Protein AF-A0A382QN72-F1 (afdb_monomer_lite)

Secondary structure (DSSP, 8-state):
-HHHHHHHHHHHHHHHHHHHHHHHHHHHHHHH-HHHHTT--HHHHHHHHHHHHHHHHHHHHHHHHHHHHHHHHHHHHHHHHH--

pLDDT: mean 87.25, std 11.43, range [49.59, 96.81]

Foldseek 3Di:
DLVVLVVVLVVQLVVLVVVLVVCVVVLCCLLPVCVVPVPDDPVVNVVSVVVSVCSVCVSVVSNVVSVVVSVVVVVVVVVVVVVD

Radius of gyration: 19.62 Å; chains: 1; bounding box: 38×12×63 Å

Organism: NCBI:txid408172

Structure (mmCIF, N/CA/C/O backbone):
data_AF-A0A382QN72-F1
#
_entry.id   AF-A0A382QN72-F1
#
loop_
_atom_site.group_PDB
_atom_site.id
_atom_site.type_symbol
_atom_site.label_atom_id
_atom_site.label_alt_id
_atom_site.label_comp_id
_atom_site.label_asym_id
_atom_site.label_entity_id
_atom_site.label_seq_id
_atom_site.pdbx_PDB_ins_code
_atom_site.Cartn_x
_atom_site.Cartn_y
_atom_site.Cartn_z
_atom_site.occupancy
_atom_site.B_iso_or_equiv
_atom_site.auth_seq_id
_atom_site.auth_comp_id
_atom_site.auth_asym_id
_atom_site.auth_atom_id
_atom_site.pdbx_PDB_model_num
ATOM 1 N N . MET A 1 1 ? 14.022 5.953 -23.208 1.00 73.94 1 MET A N 1
ATOM 2 C CA . MET A 1 1 ? 12.578 5.941 -22.861 1.00 73.94 1 MET A CA 1
ATOM 3 C C . MET A 1 1 ? 12.252 4.942 -21.743 1.00 73.94 1 MET A C 1
ATOM 5 O O . MET A 1 1 ? 11.643 5.362 -20.772 1.00 73.94 1 MET A O 1
ATOM 9 N N . ALA A 1 2 ? 12.718 3.684 -21.801 1.00 78.25 2 ALA A N 1
ATOM 10 C CA . ALA A 1 2 ? 12.497 2.686 -20.737 1.00 78.25 2 ALA A CA 1
ATOM 11 C C . ALA A 1 2 ? 12.986 3.132 -19.341 1.00 78.25 2 ALA A C 1
ATOM 13 O O . ALA A 1 2 ? 12.247 3.034 -18.370 1.00 78.25 2 ALA A O 1
ATOM 14 N N . ILE A 1 3 ? 14.180 3.731 -19.258 1.00 84.44 3 ILE A N 1
ATOM 15 C CA . ILE A 1 3 ? 14.735 4.284 -18.006 1.00 84.44 3 ILE A CA 1
ATOM 16 C C . ILE A 1 3 ? 13.792 5.326 -17.374 1.00 84.44 3 ILE A C 1
ATOM 18 O O . ILE A 1 3 ? 13.596 5.332 -16.166 1.00 84.44 3 ILE A O 1
ATOM 22 N N . ASN A 1 4 ? 13.144 6.169 -18.185 1.00 88.19 4 ASN A N 1
ATOM 23 C CA . ASN A 1 4 ? 12.197 7.178 -17.698 1.00 88.19 4 ASN A CA 1
ATOM 24 C C . ASN A 1 4 ? 10.926 6.533 -17.111 1.00 88.19 4 ASN A C 1
ATOM 26 O O . ASN A 1 4 ? 10.406 7.013 -16.110 1.00 88.19 4 ASN A O 1
ATOM 30 N N . ILE A 1 5 ? 10.449 5.426 -17.696 1.00 89.38 5 ILE A N 1
ATOM 31 C CA . ILE A 1 5 ? 9.313 4.660 -17.154 1.00 89.38 5 ILE A CA 1
ATOM 32 C C . ILE A 1 5 ? 9.693 4.076 -15.791 1.00 89.38 5 ILE A C 1
ATOM 34 O O . ILE A 1 5 ? 8.969 4.289 -14.826 1.00 89.38 5 ILE A O 1
ATOM 38 N N . ILE A 1 6 ? 10.865 3.439 -15.690 1.00 89.69 6 ILE A N 1
ATOM 39 C CA . ILE A 1 6 ? 11.363 2.852 -14.436 1.00 89.69 6 ILE A CA 1
ATOM 40 C C . ILE A 1 6 ? 11.471 3.917 -13.339 1.00 89.69 6 ILE A C 1
ATOM 42 O O . ILE A 1 6 ? 10.936 3.725 -12.250 1.00 89.69 6 ILE A O 1
ATOM 46 N N . ILE A 1 7 ? 12.101 5.060 -13.628 1.00 93.62 7 ILE A N 1
ATOM 47 C CA . ILE A 1 7 ? 12.250 6.155 -12.656 1.00 93.62 7 ILE A CA 1
ATOM 48 C C . ILE A 1 7 ? 10.877 6.645 -12.173 1.00 93.62 7 ILE A C 1
ATOM 50 O O . ILE A 1 7 ? 10.671 6.807 -10.972 1.00 93.62 7 ILE A O 1
ATOM 54 N N . ARG A 1 8 ? 9.910 6.832 -13.081 1.00 92.62 8 ARG A N 1
ATOM 55 C CA . ARG A 1 8 ? 8.546 7.266 -12.724 1.00 92.62 8 ARG A CA 1
ATOM 56 C C . ARG A 1 8 ? 7.815 6.238 -11.867 1.00 92.62 8 ARG A C 1
ATOM 58 O O . ARG A 1 8 ? 7.166 6.621 -10.899 1.00 92.62 8 ARG A O 1
ATOM 65 N N . THR A 1 9 ? 7.943 4.955 -12.191 1.00 94.69 9 THR A N 1
ATOM 66 C CA . THR A 1 9 ? 7.363 3.855 -11.411 1.00 94.69 9 THR A CA 1
ATOM 67 C C . THR A 1 9 ? 7.942 3.807 -9.998 1.00 94.69 9 THR A C 1
ATOM 69 O O . THR A 1 9 ? 7.181 3.707 -9.038 1.00 94.69 9 THR A O 1
ATOM 72 N N . VAL A 1 10 ? 9.263 3.946 -9.849 1.00 95.81 10 VAL A N 1
ATOM 73 C CA . VAL A 1 10 ? 9.926 3.961 -8.533 1.00 95.81 10 VAL A CA 1
ATOM 74 C C . VAL A 1 10 ? 9.462 5.153 -7.697 1.00 95.81 10 VAL A C 1
ATOM 76 O O . VAL A 1 10 ? 9.087 4.972 -6.540 1.00 95.81 10 VAL A O 1
ATOM 79 N N . ILE A 1 11 ? 9.422 6.354 -8.285 1.00 96.50 11 ILE A N 1
ATOM 80 C CA . ILE A 1 11 ? 8.939 7.558 -7.594 1.00 96.50 11 ILE A CA 1
ATOM 81 C C . ILE A 1 11 ? 7.477 7.382 -7.163 1.00 96.50 11 ILE A C 1
ATOM 83 O O . ILE A 1 11 ? 7.144 7.690 -6.023 1.00 96.50 11 ILE A O 1
ATOM 87 N N . ALA A 1 12 ? 6.614 6.839 -8.027 1.00 96.31 12 ALA A N 1
ATOM 88 C CA . ALA A 1 12 ? 5.205 6.619 -7.707 1.00 96.31 12 ALA A CA 1
ATOM 89 C C . ALA A 1 12 ? 5.012 5.640 -6.534 1.00 96.31 12 ALA A C 1
ATOM 91 O O . ALA A 1 12 ? 4.261 5.941 -5.607 1.00 96.31 12 ALA A O 1
ATOM 92 N N . ILE A 1 13 ? 5.721 4.505 -6.531 1.00 96.50 13 ILE A N 1
ATOM 93 C CA . ILE A 1 13 ? 5.668 3.532 -5.425 1.00 96.50 13 ILE A CA 1
ATOM 94 C C . ILE A 1 13 ? 6.185 4.164 -4.126 1.00 96.50 13 ILE A C 1
ATOM 96 O O . ILE A 1 13 ? 5.571 4.003 -3.071 1.00 96.50 13 ILE A O 1
ATOM 100 N N . PHE A 1 14 ? 7.274 4.934 -4.201 1.00 96.81 14 PHE A N 1
ATOM 101 C CA . PHE A 1 14 ? 7.819 5.642 -3.046 1.00 96.81 14 PHE A CA 1
ATOM 102 C C . PHE A 1 14 ? 6.826 6.664 -2.467 1.00 96.81 14 PHE A C 1
ATOM 104 O O . PHE A 1 14 ? 6.610 6.696 -1.255 1.00 96.81 14 PHE A O 1
ATOM 111 N N . SER A 1 15 ? 6.161 7.454 -3.317 1.00 96.75 15 SER A N 1
ATOM 112 C CA . SER A 1 15 ? 5.129 8.406 -2.887 1.00 96.75 15 SER A CA 1
ATOM 113 C C . SER A 1 15 ? 3.931 7.723 -2.220 1.00 96.75 15 SER A C 1
ATOM 115 O O . SER A 1 15 ? 3.430 8.235 -1.220 1.00 96.75 15 SER A O 1
ATOM 117 N N . ILE A 1 16 ? 3.503 6.556 -2.719 1.00 96.56 16 ILE A N 1
ATOM 118 C CA . ILE A 1 16 ? 2.452 5.747 -2.076 1.00 96.56 16 ILE A CA 1
ATOM 119 C C . ILE A 1 16 ? 2.896 5.321 -0.668 1.00 96.56 16 ILE A C 1
ATOM 121 O O . ILE A 1 16 ? 2.130 5.465 0.286 1.00 96.56 16 ILE A O 1
ATOM 125 N N . GLY A 1 17 ? 4.142 4.857 -0.522 1.00 94.88 17 GLY A N 1
ATOM 126 C CA . GLY A 1 17 ? 4.713 4.475 0.772 1.00 94.88 17 GLY A CA 1
ATOM 127 C C . GLY A 1 17 ? 4.758 5.631 1.777 1.00 94.88 17 GLY A C 1
ATOM 128 O O . GLY A 1 17 ? 4.361 5.455 2.928 1.00 94.88 17 GLY A O 1
ATOM 129 N N . LEU A 1 18 ? 5.167 6.829 1.345 1.00 95.81 18 LEU A N 1
ATOM 130 C CA . LEU A 1 18 ? 5.148 8.023 2.199 1.00 95.81 18 LEU A CA 1
ATOM 131 C C . LEU A 1 18 ? 3.730 8.388 2.650 1.00 95.81 18 LEU A C 1
ATOM 133 O O . LEU A 1 18 ? 3.515 8.635 3.835 1.00 95.81 18 LEU A O 1
ATOM 137 N N . GLY A 1 19 ? 2.763 8.386 1.728 1.00 94.31 19 GLY A N 1
ATOM 138 C CA . GLY A 1 19 ? 1.364 8.660 2.058 1.00 94.31 19 GLY A CA 1
ATOM 139 C C . GLY A 1 19 ? 0.807 7.666 3.079 1.00 94.31 19 GLY A C 1
ATOM 140 O O . GLY A 1 19 ? 0.148 8.068 4.038 1.00 94.31 19 GLY A O 1
ATOM 141 N N . PHE A 1 20 ? 1.139 6.382 2.928 1.00 95.12 20 PHE A N 1
ATOM 142 C CA . PHE A 1 20 ? 0.756 5.350 3.886 1.00 95.12 20 PHE A CA 1
ATOM 143 C C . PHE A 1 20 ? 1.379 5.584 5.268 1.00 95.12 20 PHE A C 1
ATOM 145 O O . PHE A 1 20 ? 0.662 5.573 6.265 1.00 95.12 20 PHE A O 1
ATOM 152 N N . MET A 1 21 ? 2.685 5.866 5.345 1.00 94.94 21 MET A N 1
ATOM 153 C CA . MET A 1 21 ? 3.347 6.128 6.630 1.00 94.94 21 MET A CA 1
ATOM 154 C C . MET A 1 21 ? 2.783 7.358 7.352 1.00 94.94 21 MET A C 1
ATOM 156 O O . MET A 1 21 ? 2.662 7.334 8.573 1.00 94.94 21 MET A O 1
ATOM 160 N N . ILE A 1 22 ? 2.404 8.407 6.616 1.00 94.69 22 ILE A N 1
ATOM 161 C CA . ILE A 1 22 ? 1.777 9.607 7.192 1.00 94.69 22 ILE A CA 1
ATOM 162 C C . ILE A 1 22 ? 0.353 9.311 7.684 1.00 94.69 22 ILE A C 1
ATOM 164 O O . ILE A 1 22 ? -0.053 9.823 8.724 1.00 94.69 22 ILE A O 1
ATOM 168 N N . GLY A 1 23 ? -0.412 8.489 6.959 1.00 91.00 23 GLY A N 1
ATOM 169 C CA . GLY A 1 23 ? -1.786 8.138 7.334 1.00 91.00 23 GLY A CA 1
ATOM 170 C C . GLY A 1 23 ? -1.890 7.101 8.459 1.00 91.00 23 GLY A C 1
ATOM 171 O O . GLY A 1 23 ? -2.887 7.085 9.180 1.00 91.00 23 GLY A O 1
ATOM 172 N N . MET A 1 24 ? -0.870 6.255 8.643 1.00 92.44 24 MET A N 1
ATOM 173 C CA . MET A 1 24 ? -0.888 5.154 9.616 1.00 92.44 24 MET A CA 1
ATOM 174 C C . MET A 1 24 ? -1.187 5.580 11.064 1.00 92.44 24 MET A C 1
ATOM 176 O O . MET A 1 24 ? -2.039 4.939 11.678 1.00 92.44 24 MET A O 1
ATOM 180 N N . PRO A 1 25 ? -0.573 6.641 11.626 1.00 91.94 25 PRO A N 1
ATOM 181 C CA . PRO A 1 25 ? -0.877 7.094 12.984 1.00 91.94 25 PRO A CA 1
ATOM 182 C C . PRO A 1 25 ? -2.354 7.446 13.181 1.00 91.94 25 PRO A C 1
ATOM 184 O O . PRO A 1 25 ? -2.964 7.001 14.148 1.00 91.94 25 PRO A O 1
ATOM 187 N N . ILE A 1 26 ? -2.945 8.173 12.225 1.00 90.25 26 ILE A N 1
ATOM 188 C CA . ILE A 1 26 ? -4.351 8.604 12.272 1.00 90.25 26 ILE A CA 1
ATOM 189 C C . ILE A 1 26 ? -5.276 7.387 12.237 1.00 90.25 26 ILE A C 1
ATOM 191 O O . ILE A 1 26 ? -6.229 7.289 13.004 1.00 90.25 26 ILE A O 1
ATOM 195 N N . MET A 1 27 ? -4.981 6.435 11.354 1.00 91.19 27 MET A N 1
ATOM 196 C CA . MET A 1 27 ? -5.787 5.226 11.204 1.00 91.19 27 MET A CA 1
ATOM 197 C C . MET A 1 27 ? -5.659 4.292 12.405 1.00 91.19 27 MET A C 1
ATOM 199 O O . MET A 1 27 ? -6.638 3.654 12.788 1.00 91.19 27 MET A O 1
ATOM 203 N N . TYR A 1 28 ? -4.475 4.223 13.015 1.00 88.94 28 TYR A N 1
ATOM 204 C CA . TYR A 1 28 ? -4.252 3.467 14.241 1.00 88.94 28 TYR A CA 1
ATOM 205 C C . TYR A 1 28 ? -5.008 4.086 15.420 1.00 88.94 28 TYR A C 1
ATOM 207 O O . TYR A 1 28 ? -5.720 3.381 16.129 1.00 88.94 28 TYR A O 1
ATOM 215 N N . GLU A 1 29 ? -4.920 5.403 15.601 1.00 88.88 29 GLU A N 1
ATOM 216 C CA . GLU A 1 29 ? -5.682 6.109 16.631 1.00 88.88 29 GLU A CA 1
ATOM 217 C C . GLU A 1 29 ? -7.189 5.910 16.435 1.00 88.88 29 GLU A C 1
ATOM 219 O O . GLU A 1 29 ? -7.893 5.543 17.374 1.00 88.88 29 GLU A O 1
ATOM 224 N N . LEU A 1 30 ? -7.679 6.033 15.199 1.00 86.38 30 LEU A N 1
ATOM 225 C CA . LEU A 1 30 ? -9.080 5.777 14.884 1.00 86.38 30 LEU A CA 1
ATOM 226 C C . LEU A 1 30 ? -9.496 4.337 15.209 1.00 86.38 30 LEU A C 1
ATOM 228 O O . LEU A 1 30 ? -10.577 4.137 15.746 1.00 86.38 30 LEU A O 1
ATOM 232 N N . ALA A 1 31 ? -8.682 3.329 14.894 1.00 85.69 31 ALA A N 1
ATOM 233 C CA . ALA A 1 31 ? -9.047 1.930 15.121 1.00 85.69 31 ALA A CA 1
ATOM 234 C C . ALA A 1 31 ? -8.984 1.525 16.604 1.00 85.69 31 ALA A C 1
ATOM 236 O O . ALA A 1 31 ? -9.824 0.749 17.063 1.00 85.69 31 ALA A O 1
ATOM 237 N N . TYR A 1 32 ? -8.015 2.061 17.353 1.00 84.38 32 TYR A N 1
ATOM 238 C CA . TYR A 1 32 ? -7.661 1.571 18.689 1.00 84.38 32 TYR A CA 1
ATOM 239 C C . TYR A 1 32 ? -7.967 2.540 19.838 1.00 84.38 32 TYR A C 1
ATOM 241 O O . TYR A 1 32 ? -7.735 2.193 20.997 1.00 84.38 32 TYR A O 1
ATOM 249 N N . ASN A 1 33 ? -8.522 3.727 19.577 1.00 83.12 33 ASN A N 1
ATOM 250 C CA . ASN A 1 33 ? -8.988 4.612 20.645 1.00 83.12 33 ASN A CA 1
ATOM 251 C C . ASN A 1 33 ? -10.296 4.091 21.267 1.00 83.12 33 ASN A C 1
ATOM 253 O O . ASN A 1 33 ? -11.393 4.470 20.857 1.00 83.12 33 ASN A O 1
ATOM 257 N N . ALA A 1 34 ? -10.164 3.214 22.267 1.00 71.94 34 ALA A N 1
ATOM 258 C CA . ALA A 1 34 ? -11.277 2.540 22.942 1.00 71.94 34 ALA A CA 1
ATOM 259 C C . ALA A 1 34 ? -12.369 3.513 23.429 1.00 71.94 34 ALA A C 1
ATOM 261 O O . ALA A 1 34 ? -13.552 3.271 23.204 1.00 71.94 34 ALA A O 1
ATOM 262 N N . SER A 1 35 ? -11.974 4.675 23.963 1.00 83.69 35 SER A N 1
ATOM 263 C CA . SER A 1 35 ? -12.903 5.640 24.569 1.00 83.69 35 SER A CA 1
ATOM 264 C C . SER A 1 35 ? -13.952 6.213 23.605 1.00 83.69 35 SER A C 1
ATOM 266 O O . SER A 1 35 ? -15.067 6.529 24.018 1.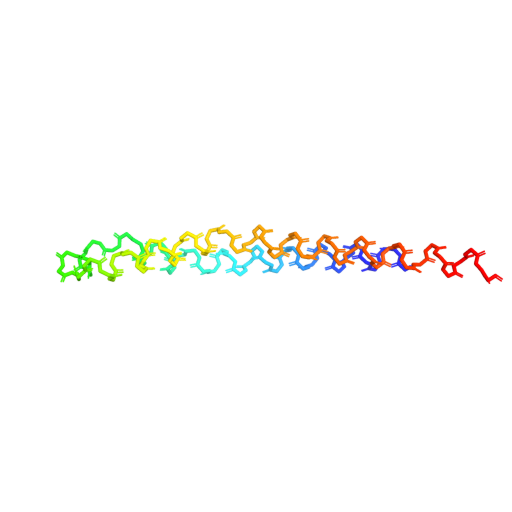00 83.69 35 SER A O 1
ATOM 268 N N . TRP A 1 36 ? -13.630 6.332 22.313 1.00 78.56 36 TRP A N 1
ATOM 269 C CA . TRP A 1 36 ? -14.577 6.792 21.291 1.00 78.56 36 TRP A CA 1
ATOM 270 C C . TRP A 1 36 ? -15.563 5.705 20.863 1.00 78.56 36 TRP A C 1
ATOM 272 O O . TRP A 1 36 ? -16.651 6.020 20.377 1.00 78.56 36 TRP A O 1
ATOM 282 N N . TRP A 1 37 ? -15.199 4.436 21.047 1.00 86.88 37 TRP A N 1
ATOM 283 C CA . TRP A 1 37 ? -15.960 3.298 20.537 1.00 86.88 37 TRP A CA 1
ATOM 284 C C . TRP A 1 37 ? -16.816 2.606 21.592 1.00 86.88 37 TRP A C 1
ATOM 286 O O . TRP A 1 37 ? -17.756 1.910 21.216 1.00 86.88 37 TRP A O 1
ATOM 296 N N . ASP A 1 38 ? -16.561 2.846 22.879 1.00 86.00 38 ASP A N 1
ATOM 297 C CA . ASP A 1 38 ? -17.277 2.202 23.990 1.00 86.00 38 ASP A CA 1
ATOM 298 C C . ASP A 1 38 ? -18.800 2.431 23.957 1.00 86.00 38 ASP A C 1
ATOM 300 O O . ASP A 1 38 ? -19.568 1.561 24.357 1.00 86.00 38 ASP A O 1
ATOM 304 N N . ASN A 1 39 ? -19.248 3.580 23.435 1.00 88.38 39 ASN A N 1
ATOM 305 C CA . ASN A 1 39 ? -20.670 3.935 23.321 1.00 88.38 39 ASN A CA 1
ATOM 306 C C . ASN A 1 39 ? -21.153 4.046 21.863 1.00 88.38 39 ASN A C 1
ATOM 308 O O . ASN A 1 39 ? -22.234 4.580 21.600 1.00 88.38 39 ASN A O 1
ATOM 312 N N . ALA A 1 40 ? -20.348 3.599 20.898 1.00 86.12 40 ALA A N 1
ATOM 313 C CA . ALA A 1 40 ? -20.693 3.704 19.487 1.00 86.12 40 ALA A CA 1
ATOM 314 C C . ALA A 1 40 ? -21.739 2.651 19.088 1.00 86.12 40 ALA A C 1
ATOM 316 O O . ALA A 1 40 ? -21.747 1.524 19.581 1.00 86.12 40 ALA A O 1
ATOM 317 N N . ASN A 1 41 ? -22.623 3.006 18.152 1.00 91.31 41 ASN A N 1
ATOM 318 C CA . ASN A 1 41 ? -23.570 2.042 17.600 1.00 91.31 41 ASN A CA 1
ATOM 319 C C . ASN A 1 41 ? -22.840 0.969 16.760 1.00 91.31 41 ASN A C 1
ATOM 321 O O . ASN A 1 41 ? -21.722 1.171 16.277 1.00 91.31 41 ASN A O 1
ATOM 325 N N . SER A 1 42 ? -23.494 -0.174 16.545 1.00 91.00 42 SER A N 1
ATOM 326 C CA . SER A 1 42 ? -22.923 -1.291 15.780 1.00 91.00 42 SER A CA 1
ATOM 327 C C . SER A 1 42 ? -22.532 -0.905 14.349 1.00 91.00 42 SER A C 1
ATOM 329 O O . SER A 1 42 ? -21.544 -1.407 13.819 1.00 91.00 42 SER A O 1
ATOM 331 N N . GLN A 1 43 ? -23.265 0.020 13.730 1.00 91.44 43 GLN A N 1
ATOM 332 C CA . GLN A 1 43 ? -22.987 0.493 12.377 1.00 91.44 43 GLN A CA 1
ATOM 333 C C . GLN A 1 43 ? -21.672 1.288 12.296 1.00 91.44 43 GLN A C 1
ATOM 335 O O . GLN A 1 43 ? -20.898 1.103 11.358 1.00 91.44 43 GLN A O 1
ATOM 340 N N . SER A 1 44 ? -21.383 2.128 13.287 1.00 89.06 44 SER A N 1
ATOM 341 C CA . SER A 1 44 ? -20.153 2.915 13.386 1.00 89.06 44 SER A CA 1
ATOM 342 C C . SER A 1 44 ? -18.931 2.029 13.614 1.00 89.06 44 SER A C 1
ATOM 344 O O . SER A 1 44 ? -17.880 2.289 13.032 1.00 89.06 44 SER A O 1
ATOM 346 N N . LEU A 1 45 ? -19.072 0.952 14.395 1.00 89.81 45 LEU A N 1
ATOM 347 C CA . LEU A 1 45 ? -18.006 -0.038 14.589 1.00 89.81 45 LEU A CA 1
ATOM 348 C C . LEU A 1 45 ? -17.659 -0.753 13.275 1.00 89.81 45 LEU A C 1
ATOM 350 O O . LEU A 1 45 ? -16.489 -0.855 12.916 1.00 89.81 45 LEU A O 1
ATOM 354 N N . VAL A 1 46 ? -18.673 -1.156 12.503 1.00 91.94 46 VAL A N 1
ATOM 355 C CA . VAL A 1 46 ? -18.471 -1.759 11.174 1.00 91.94 46 VAL A CA 1
ATOM 356 C C . VAL A 1 46 ? -17.801 -0.774 10.213 1.00 91.94 46 VAL A C 1
ATOM 358 O O . VAL A 1 46 ? -16.905 -1.152 9.459 1.00 91.94 46 VAL A O 1
ATOM 361 N N . LEU A 1 47 ? -18.201 0.502 10.236 1.00 90.69 47 LEU A N 1
ATOM 362 C CA . LEU A 1 47 ? -17.572 1.533 9.407 1.00 90.69 47 LEU A CA 1
ATOM 363 C C . LEU A 1 47 ? -16.101 1.747 9.769 1.00 90.69 47 LEU A C 1
ATOM 365 O O . LEU A 1 47 ? -15.280 1.834 8.859 1.00 90.69 47 LEU A O 1
ATOM 369 N N . ARG A 1 48 ? -15.757 1.784 11.060 1.00 90.00 48 ARG A N 1
ATOM 370 C CA . ARG A 1 48 ? -14.366 1.869 11.533 1.00 90.00 48 ARG A CA 1
ATOM 371 C C . ARG A 1 48 ? -13.526 0.715 10.991 1.00 90.00 48 ARG A C 1
ATOM 373 O O . ARG A 1 48 ? -12.469 0.953 10.407 1.00 90.00 48 ARG A O 1
ATOM 380 N N . ASP A 1 49 ? -14.009 -0.513 11.152 1.00 90.94 49 ASP A N 1
ATOM 381 C CA . ASP A 1 49 ? -13.276 -1.717 10.749 1.00 90.94 49 ASP A CA 1
ATOM 382 C C . ASP A 1 49 ? -13.092 -1.773 9.228 1.00 90.94 49 ASP A C 1
ATOM 384 O O . ASP A 1 49 ? -12.006 -2.094 8.734 1.00 90.94 49 ASP A O 1
ATOM 388 N N . ASN A 1 50 ? -14.118 -1.369 8.475 1.00 92.88 50 ASN A N 1
ATOM 389 C CA . ASN A 1 50 ? -14.038 -1.239 7.024 1.00 92.88 50 ASN A CA 1
ATOM 390 C C . ASN A 1 50 ? -13.046 -0.149 6.607 1.00 92.88 50 ASN A C 1
ATOM 392 O O . ASN A 1 50 ? -12.241 -0.379 5.707 1.00 92.88 50 ASN A O 1
ATOM 396 N N . LEU A 1 51 ? -13.065 1.019 7.256 1.00 91.50 51 LEU A N 1
ATOM 397 C CA . LEU A 1 51 ? -12.155 2.121 6.943 1.00 91.50 51 LEU A CA 1
ATOM 398 C C . LEU A 1 51 ? -10.696 1.716 7.185 1.00 91.50 51 LEU A C 1
ATOM 400 O O . LEU A 1 51 ? -9.839 1.953 6.333 1.00 91.50 51 LEU A O 1
ATOM 404 N N . TYR A 1 52 ? -10.426 1.060 8.317 1.00 91.75 52 TYR A N 1
ATOM 405 C CA . TYR A 1 52 ? -9.102 0.535 8.640 1.00 91.75 52 TYR A CA 1
ATOM 406 C C . TYR A 1 52 ? -8.658 -0.526 7.625 1.00 91.75 52 TYR A C 1
ATOM 408 O O . TYR A 1 52 ? -7.555 -0.448 7.084 1.00 91.75 52 TYR A O 1
ATOM 416 N N . SER A 1 53 ? -9.545 -1.464 7.286 1.00 92.81 53 SER A N 1
ATOM 417 C CA 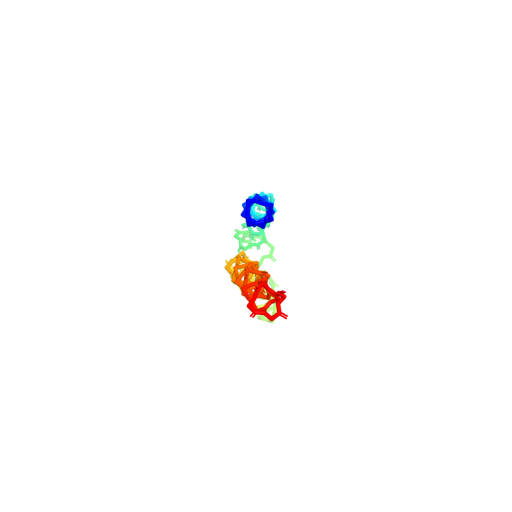. SER A 1 53 ? -9.265 -2.514 6.299 1.00 92.81 53 SER A CA 1
ATOM 418 C C . SER A 1 53 ? -8.978 -1.947 4.904 1.00 92.81 53 SER A C 1
ATOM 420 O O . SER A 1 53 ? -8.000 -2.336 4.265 1.00 92.81 53 SER A O 1
ATOM 422 N N . ILE A 1 54 ? -9.786 -0.990 4.436 1.00 93.50 54 ILE A N 1
ATOM 423 C CA . ILE A 1 54 ? -9.594 -0.318 3.143 1.00 93.50 54 ILE A CA 1
ATOM 424 C C . ILE A 1 54 ? -8.265 0.432 3.128 1.00 93.50 54 ILE A C 1
ATOM 426 O O . ILE A 1 54 ? -7.523 0.327 2.153 1.00 93.50 54 ILE A O 1
ATOM 430 N N . PHE A 1 55 ? -7.934 1.151 4.201 1.00 93.75 55 PHE A N 1
ATOM 431 C CA . PHE A 1 55 ? -6.663 1.861 4.299 1.00 93.75 55 PHE A CA 1
ATOM 432 C C . PHE A 1 55 ? -5.459 0.915 4.210 1.00 93.75 55 PHE A C 1
ATOM 434 O O . PHE A 1 55 ? -4.504 1.209 3.492 1.00 93.75 55 PHE A O 1
ATOM 441 N N . MET A 1 56 ? -5.522 -0.245 4.870 1.00 92.50 56 MET A N 1
ATOM 442 C CA . MET A 1 56 ? -4.471 -1.267 4.798 1.00 92.50 56 MET A CA 1
ATOM 443 C C . MET A 1 56 ? -4.339 -1.879 3.392 1.00 92.50 56 MET A C 1
ATOM 445 O O . MET A 1 56 ? -3.234 -2.217 2.968 1.00 92.50 56 MET A O 1
ATOM 449 N N . LEU A 1 57 ? -5.440 -1.987 2.642 1.00 95.31 57 LEU A N 1
ATOM 450 C CA . LEU A 1 57 ? -5.453 -2.519 1.272 1.00 95.31 5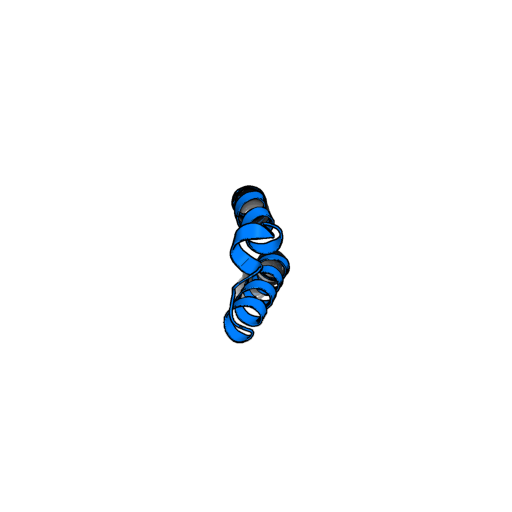7 LEU A CA 1
ATOM 451 C C . LEU A 1 57 ? -5.072 -1.487 0.200 1.00 95.31 57 LEU A C 1
ATOM 453 O O . LEU A 1 57 ? -4.515 -1.858 -0.836 1.00 95.31 57 LEU A O 1
ATOM 457 N N . MET A 1 58 ? -5.344 -0.201 0.429 1.00 94.62 58 MET A N 1
ATOM 458 C CA . MET A 1 58 ? -5.070 0.885 -0.518 1.00 94.62 58 MET A CA 1
ATOM 459 C C . MET A 1 58 ? -3.657 0.869 -1.121 1.00 94.62 58 MET A C 1
ATOM 461 O O . MET A 1 58 ? -3.562 0.940 -2.349 1.00 94.62 58 MET A O 1
ATOM 465 N N . PRO A 1 59 ? -2.555 0.766 -0.349 1.00 94.62 59 PRO A N 1
ATOM 466 C CA . PRO A 1 59 ? -1.216 0.783 -0.934 1.00 94.62 59 PRO A CA 1
ATOM 467 C C . PRO A 1 59 ? -0.992 -0.376 -1.910 1.00 94.62 59 PRO A C 1
ATOM 469 O O . PRO A 1 59 ? -0.382 -0.169 -2.957 1.00 94.62 59 PRO A O 1
ATOM 472 N N . LEU A 1 60 ? -1.535 -1.566 -1.631 1.00 95.00 60 LEU A N 1
ATOM 473 C CA . LEU A 1 60 ? -1.431 -2.712 -2.537 1.00 95.00 60 LEU A CA 1
ATOM 474 C C . LEU A 1 60 ? -2.145 -2.432 -3.862 1.00 95.00 60 LEU A C 1
ATOM 476 O O . LEU A 1 60 ? -1.553 -2.614 -4.924 1.00 95.00 60 LEU A O 1
ATOM 480 N N . ILE A 1 61 ? -3.376 -1.919 -3.799 1.00 96.31 61 ILE A N 1
ATOM 481 C CA . ILE A 1 61 ? -4.172 -1.582 -4.988 1.00 96.31 61 ILE A CA 1
ATOM 482 C C . ILE A 1 61 ? -3.459 -0.514 -5.828 1.00 96.31 61 ILE A C 1
ATOM 484 O O . ILE A 1 61 ? -3.324 -0.663 -7.044 1.00 96.31 61 ILE A O 1
ATOM 488 N N . LEU A 1 62 ? -2.961 0.547 -5.189 1.00 95.94 62 LEU A N 1
ATOM 489 C CA . LEU A 1 62 ? -2.266 1.638 -5.875 1.00 95.94 62 LEU A CA 1
ATOM 490 C C . LEU A 1 62 ? -0.971 1.159 -6.542 1.00 95.94 62 LEU A C 1
ATOM 492 O O . LEU A 1 62 ? -0.705 1.518 -7.691 1.00 95.94 62 LEU A O 1
ATOM 496 N N . ILE A 1 63 ? -0.194 0.304 -5.871 1.00 96.19 63 ILE A N 1
ATOM 497 C CA . ILE A 1 63 ? 1.010 -0.297 -6.457 1.00 96.19 63 ILE A CA 1
ATOM 498 C C . ILE A 1 63 ? 0.637 -1.174 -7.658 1.00 96.19 63 ILE A C 1
ATOM 500 O O . ILE A 1 63 ? 1.275 -1.058 -8.705 1.00 96.19 63 ILE A O 1
ATOM 504 N N . SER A 1 64 ? -0.414 -1.997 -7.564 1.00 94.88 64 SER A N 1
ATOM 505 C CA . SER A 1 64 ? -0.884 -2.810 -8.696 1.00 94.88 64 SER A CA 1
ATOM 506 C C . SER A 1 64 ? -1.248 -1.953 -9.911 1.00 94.88 64 SER A C 1
ATOM 508 O O . SER A 1 64 ? -0.842 -2.275 -11.028 1.00 94.88 64 SER A O 1
ATOM 510 N N . VAL A 1 65 ? -1.944 -0.830 -9.709 1.00 96.25 65 VAL A N 1
ATOM 511 C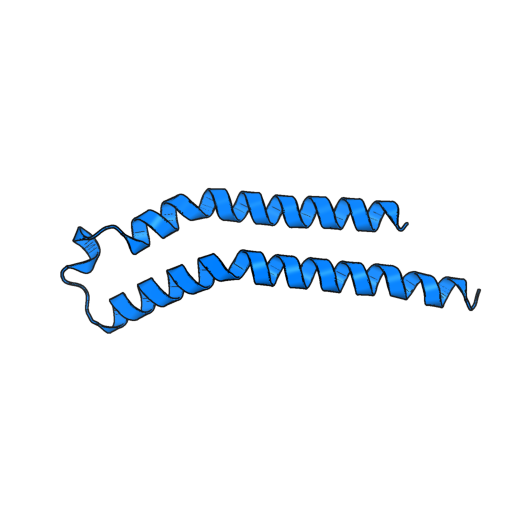 CA . VAL A 1 65 ? -2.284 0.114 -10.788 1.00 96.25 65 VAL A CA 1
ATOM 512 C C . VAL A 1 65 ? -1.027 0.715 -11.422 1.00 96.25 65 VAL A C 1
ATOM 514 O O . VAL A 1 65 ? -0.924 0.773 -12.649 1.00 96.25 65 VAL A O 1
ATOM 517 N N . VAL A 1 66 ? -0.046 1.120 -10.612 1.00 96.12 66 VAL A N 1
ATOM 518 C CA . VAL A 1 66 ? 1.225 1.681 -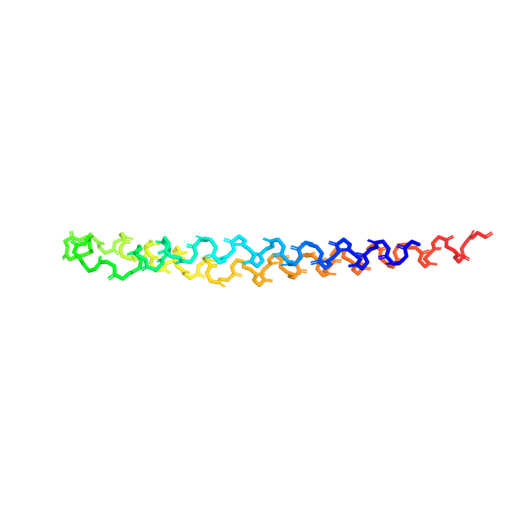11.098 1.00 96.12 66 VAL A CA 1
ATOM 519 C C . VAL A 1 66 ? 2.022 0.654 -11.909 1.00 96.12 66 VAL A C 1
ATOM 521 O O . VAL A 1 66 ? 2.573 0.995 -12.959 1.00 96.12 66 VAL A O 1
ATOM 524 N N . VAL A 1 67 ? 2.063 -0.605 -11.467 1.00 93.75 67 VAL A N 1
ATOM 525 C CA . VAL A 1 67 ? 2.749 -1.694 -12.182 1.00 93.75 67 VAL A CA 1
ATOM 526 C C . VAL A 1 67 ? 2.048 -2.013 -13.504 1.00 93.75 67 VAL A C 1
ATOM 528 O O . VAL A 1 67 ? 2.714 -2.120 -14.535 1.00 93.75 67 VAL A O 1
ATOM 531 N N . LEU A 1 68 ? 0.713 -2.097 -13.510 1.00 94.06 68 LEU A N 1
ATOM 532 C CA . LEU A 1 68 ? -0.070 -2.292 -14.736 1.00 94.06 68 LEU A CA 1
ATOM 533 C C . LEU A 1 68 ? 0.155 -1.150 -15.731 1.00 94.06 68 LEU A C 1
ATOM 535 O O . LEU A 1 68 ? 0.365 -1.391 -16.922 1.00 94.06 68 LEU A O 1
ATOM 539 N N . TRP A 1 69 ? 0.167 0.093 -15.249 1.00 93.69 69 TRP A N 1
ATOM 540 C CA . TRP A 1 69 ? 0.483 1.253 -16.077 1.00 93.69 69 TRP A CA 1
ATOM 541 C C . TRP A 1 69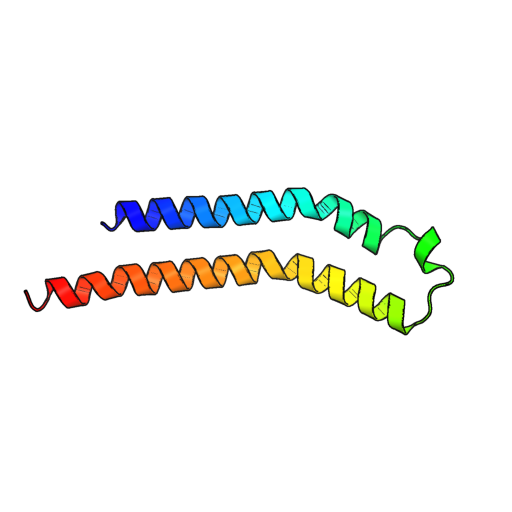 ? 1.892 1.159 -16.674 1.00 93.69 69 TRP A C 1
ATOM 543 O O . TRP A 1 69 ? 2.061 1.363 -17.877 1.00 93.69 69 TRP A O 1
ATOM 553 N N . ALA A 1 70 ? 2.892 0.793 -15.867 1.00 91.88 70 ALA A N 1
ATOM 554 C CA . ALA A 1 70 ? 4.272 0.644 -16.323 1.00 91.88 70 ALA A CA 1
ATOM 555 C C . ALA A 1 70 ? 4.404 -0.438 -17.408 1.00 91.88 70 ALA A C 1
ATOM 557 O O . ALA A 1 70 ? 5.075 -0.219 -18.420 1.00 91.88 70 ALA A O 1
ATOM 558 N N . TYR A 1 71 ? 3.713 -1.570 -17.239 1.00 89.94 71 TYR A N 1
ATOM 559 C CA . TYR A 1 71 ? 3.668 -2.651 -18.224 1.00 89.94 71 TYR A CA 1
ATOM 560 C C . TYR A 1 71 ? 3.052 -2.197 -19.557 1.00 89.94 71 TYR A C 1
ATOM 562 O O . TYR A 1 71 ? 3.641 -2.400 -20.623 1.00 89.94 71 TYR A O 1
ATOM 570 N N . MET A 1 72 ? 1.902 -1.517 -19.514 1.00 89.06 72 MET A N 1
ATOM 571 C CA . MET A 1 72 ? 1.255 -0.983 -20.720 1.00 89.06 72 MET A CA 1
ATOM 572 C C . MET A 1 72 ? 2.100 0.092 -21.417 1.00 89.06 72 MET A C 1
ATOM 574 O O . MET A 1 72 ? 2.098 0.191 -22.644 1.00 89.06 72 MET A O 1
ATOM 578 N N . ALA A 1 73 ? 2.816 0.916 -20.649 1.00 85.75 73 ALA A N 1
ATOM 579 C CA . ALA A 1 73 ? 3.692 1.950 -21.191 1.00 85.75 73 ALA A CA 1
ATOM 580 C C . ALA A 1 73 ? 4.930 1.353 -21.880 1.00 85.75 73 ALA A C 1
ATOM 582 O O . ALA A 1 73 ? 5.351 1.849 -22.926 1.00 85.75 73 ALA A O 1
ATOM 583 N N . ALA A 1 74 ? 5.499 0.280 -21.324 1.00 83.06 74 ALA A N 1
ATOM 584 C CA . ALA A 1 74 ? 6.645 -0.409 -21.909 1.00 83.06 74 ALA A CA 1
ATOM 585 C C . ALA A 1 74 ? 6.279 -1.154 -23.207 1.00 83.06 74 ALA A C 1
ATOM 587 O O . ALA A 1 74 ? 7.003 -1.052 -24.196 1.00 83.06 74 ALA A O 1
ATOM 588 N N . THR A 1 75 ? 5.138 -1.848 -23.228 1.00 78.75 75 THR A N 1
ATOM 589 C CA . THR A 1 75 ? 4.668 -2.644 -24.382 1.00 78.75 75 THR A CA 1
ATOM 590 C C . THR A 1 75 ? 4.161 -1.796 -25.550 1.00 78.75 75 THR A C 1
ATOM 592 O O . THR A 1 75 ? 4.333 -2.170 -26.706 1.00 78.75 75 THR A O 1
ATOM 595 N N . ARG A 1 76 ? 3.601 -0.603 -25.306 1.00 70.38 76 ARG A N 1
ATOM 596 C CA . ARG A 1 76 ? 3.240 0.317 -26.403 1.00 70.38 76 ARG A CA 1
ATOM 597 C C . ARG A 1 76 ? 4.445 0.747 -27.244 1.00 70.38 76 ARG A C 1
ATOM 599 O O . ARG A 1 76 ? 4.284 1.034 -28.425 1.00 70.38 76 ARG A O 1
ATOM 606 N N . LYS A 1 77 ? 5.638 0.793 -26.645 1.00 62.22 77 LYS A N 1
ATOM 607 C CA . LYS A 1 77 ? 6.866 1.165 -27.350 1.00 62.22 77 LYS A CA 1
ATOM 608 C C . LYS A 1 77 ? 7.347 0.061 -28.290 1.00 62.22 77 LYS A C 1
ATOM 610 O O . LYS A 1 77 ? 7.748 0.375 -29.402 1.00 62.22 77 LYS A O 1
ATOM 615 N N . THR A 1 78 ? 7.291 -1.203 -27.863 1.00 59.62 78 THR A N 1
ATOM 616 C CA . THR A 1 78 ? 7.769 -2.324 -28.689 1.00 59.62 78 THR A CA 1
ATOM 617 C C . THR A 1 78 ? 6.996 -2.426 -29.998 1.00 59.62 78 THR A C 1
ATOM 619 O O . THR A 1 78 ? 7.608 -2.633 -31.031 1.00 59.62 78 THR A O 1
ATOM 622 N N . VAL A 1 79 ? 5.683 -2.173 -29.972 1.00 59.56 79 VAL A N 1
ATOM 623 C CA . VAL A 1 79 ? 4.842 -2.188 -31.178 1.00 59.56 79 VAL A CA 1
ATOM 624 C C . VAL A 1 79 ? 5.225 -1.067 -32.154 1.00 59.56 79 VAL A C 1
ATOM 626 O O . VAL A 1 79 ? 5.357 -1.319 -33.339 1.00 59.56 79 VAL A O 1
ATOM 629 N N . TYR A 1 80 ? 5.439 0.168 -31.689 1.00 57.50 80 TYR A N 1
ATOM 630 C CA . TYR A 1 80 ? 5.794 1.283 -32.585 1.00 57.50 80 TYR A CA 1
ATOM 631 C C . TYR A 1 80 ? 7.177 1.136 -33.233 1.00 57.50 80 TYR A C 1
ATOM 633 O O . TYR A 1 80 ? 7.341 1.558 -34.372 1.00 57.50 80 TYR A O 1
ATOM 641 N N . ASP A 1 81 ? 8.146 0.544 -32.529 1.00 57.72 81 ASP A N 1
ATOM 642 C CA . ASP A 1 81 ? 9.482 0.284 -33.083 1.00 57.72 81 ASP A CA 1
ATOM 643 C C . ASP A 1 81 ? 9.480 -0.893 -34.091 1.00 57.72 81 ASP A C 1
ATOM 645 O O . ASP A 1 81 ? 10.397 -0.994 -34.895 1.00 57.72 81 ASP A O 1
ATOM 649 N N . GLU A 1 82 ? 8.475 -1.781 -34.067 1.00 53.97 82 GLU A N 1
ATOM 650 C CA . GLU A 1 82 ? 8.348 -2.927 -34.993 1.00 53.97 82 GLU A CA 1
ATOM 651 C C . GLU A 1 82 ? 7.743 -2.557 -36.360 1.00 53.97 82 GLU A C 1
ATOM 653 O O . GLU A 1 82 ? 7.940 -3.279 -37.335 1.00 53.97 82 GLU A O 1
ATOM 658 N N . TYR A 1 83 ? 7.001 -1.447 -36.436 1.00 53.00 83 TYR A N 1
ATOM 659 C CA . TYR A 1 83 ? 6.328 -0.972 -37.656 1.00 53.00 83 TYR A CA 1
ATOM 660 C C . TYR A 1 83 ? 6.950 0.311 -38.244 1.00 53.00 83 TYR A C 1
ATOM 662 O O . TYR A 1 83 ? 6.356 0.907 -39.147 1.00 53.00 83 TYR A O 1
ATOM 670 N N . ALA A 1 84 ? 8.105 0.747 -37.732 1.00 49.59 84 ALA A N 1
ATOM 671 C CA . ALA A 1 84 ? 8.875 1.900 -38.211 1.00 49.59 84 ALA A CA 1
ATOM 672 C C . ALA A 1 84 ? 10.163 1.446 -38.910 1.00 49.59 84 ALA A C 1
ATOM 674 O O . ALA A 1 84 ? 10.534 2.101 -39.911 1.00 49.59 84 ALA A O 1
#

Sequence (84 aa):
MAINIIIRTVIAIFSIGLGFMIGMPIMYELAYNASWWDNANSQSLVLRDNLYSIFMLMPLILISVVVLWAYMAATRKTVYDEYA